Protein AF-A0A7Y1SZN0-F1 (afdb_monomer)

Secondary structure (DSSP, 8-state):
-----------------S--HHHHHHHHHHHHHTTSPPPHHHHHHHHHHHHHHTT-------TT-THHHHHHHHHHHHHHH-

Nearest PDB structures (foldseek):
  8tg7-assembly1_A  TM=2.609E-01  e=5.787E+00  Escherichia phage Lambda

Radius of gyration: 14.24 Å; Cα contacts (8 Å, |Δi|>4): 54; chains: 1; bounding box: 43×30×25 Å

Foldseek 3Di:
DDDDDDDDDPPPDFFPLADDPVLLVVCVVVLVVVVDDQDPVNQQNLQVQLCRRGVHPRDRDDPVDCPVSVVSSVSVVVNNVD

Mean predicted aligned error: 8.97 Å

pLDDT: mean 78.39, std 16.46, range [39.03, 93.06]

Sequence (82 aa):
MSAETSGILLSFSMPKGQMTDEQRQRWKPYSTLLSGNMTEKHYKLICELHADLYAHKYHEPCTCSPKRIKEWIYQINKIYVL

Solvent-accessible surface area (backbone atoms only — not comparable to full-atom values): 5224 Å² total; per-residue (Å²): 138,84,85,83,87,76,86,85,80,87,69,91,66,68,46,47,77,60,73,51,72,69,53,47,62,66,42,57,71,46,70,71,43,63,83,60,78,80,47,72,70,54,52,52,50,50,32,50,51,45,16,56,36,59,51,44,77,77,58,84,74,68,79,90,51,61,65,63,57,53,50,46,50,51,54,53,49,56,42,69,78,103

Structure (mmCIF, N/CA/C/O backbone):
data_AF-A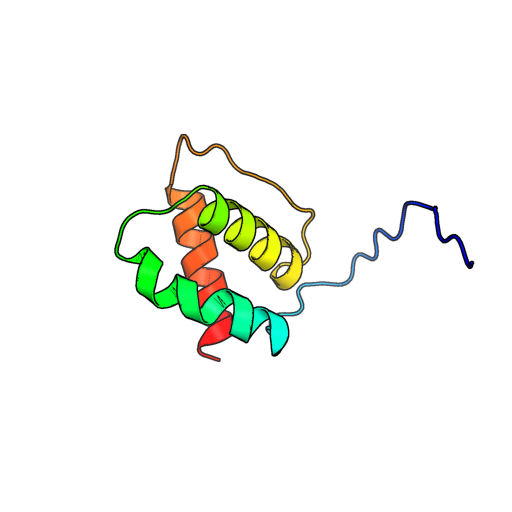0A7Y1SZN0-F1
#
_entry.id   AF-A0A7Y1SZN0-F1
#
loop_
_atom_site.group_PDB
_atom_site.id
_atom_site.type_symbol
_atom_site.label_atom_id
_atom_site.label_alt_id
_atom_site.label_comp_id
_atom_site.label_asym_id
_atom_site.label_entity_id
_ato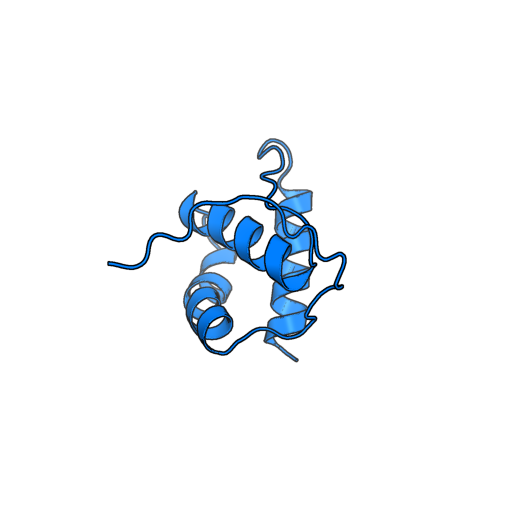m_site.label_seq_id
_atom_site.pdbx_PDB_ins_code
_atom_site.Cartn_x
_atom_site.Cartn_y
_atom_site.Cartn_z
_atom_site.occupancy
_atom_site.B_iso_or_equiv
_atom_site.auth_seq_id
_atom_site.auth_comp_id
_atom_site.auth_asym_id
_atom_site.auth_atom_id
_atom_site.pdbx_PDB_model_num
ATOM 1 N N . MET A 1 1 ? 32.665 -9.025 11.969 1.00 46.12 1 MET A N 1
ATOM 2 C CA . MET A 1 1 ? 32.380 -7.723 11.336 1.00 46.12 1 MET A CA 1
ATOM 3 C C . MET A 1 1 ? 32.525 -7.927 9.844 1.00 46.12 1 MET A C 1
ATOM 5 O O . MET A 1 1 ? 33.644 -7.907 9.355 1.00 46.12 1 MET A O 1
ATOM 9 N N . SER A 1 2 ? 31.430 -8.221 9.154 1.00 39.03 2 SER A N 1
ATOM 10 C CA . SER A 1 2 ? 31.453 -8.345 7.699 1.00 39.03 2 SER A CA 1
ATOM 11 C C . SER A 1 2 ? 30.710 -7.146 7.152 1.00 39.03 2 SER A C 1
ATOM 13 O O . SER A 1 2 ? 29.503 -7.015 7.320 1.00 39.03 2 SER A O 1
ATOM 15 N N . ALA A 1 3 ? 31.498 -6.213 6.635 1.00 46.25 3 ALA A N 1
ATOM 16 C CA . ALA A 1 3 ? 31.018 -5.099 5.856 1.00 46.25 3 ALA A CA 1
ATOM 17 C C . ALA A 1 3 ? 30.506 -5.631 4.516 1.00 46.25 3 ALA A C 1
ATOM 19 O O . ALA A 1 3 ? 31.239 -6.312 3.802 1.00 46.25 3 ALA A O 1
ATOM 20 N N . GLU A 1 4 ? 29.283 -5.268 4.160 1.00 40.12 4 GLU A N 1
ATOM 21 C CA . GLU A 1 4 ? 28.797 -5.338 2.787 1.00 40.12 4 GLU A CA 1
ATOM 22 C C . GLU A 1 4 ? 28.288 -3.953 2.389 1.00 40.12 4 GLU A C 1
ATOM 24 O O . GLU A 1 4 ? 27.109 -3.623 2.434 1.00 40.12 4 GLU A O 1
ATOM 29 N N . THR A 1 5 ? 29.244 -3.096 2.032 1.00 55.12 5 THR A N 1
ATOM 30 C CA . THR A 1 5 ? 28.985 -1.893 1.245 1.00 55.12 5 THR A CA 1
ATOM 31 C C . THR A 1 5 ? 29.225 -2.259 -0.210 1.00 55.12 5 THR A C 1
ATOM 33 O O . THR A 1 5 ? 30.376 -2.474 -0.580 1.00 55.12 5 THR A O 1
ATOM 36 N N . SER A 1 6 ? 28.185 -2.305 -1.044 1.00 42.59 6 SER A N 1
ATOM 37 C CA . SER A 1 6 ? 28.277 -1.994 -2.481 1.00 42.59 6 SER A CA 1
ATOM 38 C C . SER A 1 6 ? 26.890 -1.946 -3.108 1.00 42.59 6 SER A C 1
ATOM 40 O O . SER A 1 6 ? 26.129 -2.908 -3.068 1.00 42.59 6 SER A O 1
ATOM 42 N N . GLY A 1 7 ? 26.564 -0.788 -3.679 1.00 52.22 7 GLY A N 1
ATOM 43 C CA . GLY A 1 7 ? 25.372 -0.601 -4.488 1.00 52.22 7 GLY A CA 1
ATOM 44 C C . GLY A 1 7 ? 25.391 -1.433 -5.773 1.00 52.22 7 GLY A C 1
ATOM 45 O O . GLY A 1 7 ? 26.441 -1.836 -6.262 1.00 52.22 7 GLY A O 1
ATOM 46 N N . ILE A 1 8 ? 24.186 -1.563 -6.333 1.00 51.94 8 ILE A N 1
ATOM 47 C CA . ILE A 1 8 ? 23.820 -2.161 -7.627 1.00 51.94 8 ILE A CA 1
ATOM 48 C C . ILE A 1 8 ? 23.635 -3.681 -7.589 1.00 51.94 8 ILE A C 1
ATOM 50 O O . ILE A 1 8 ? 24.491 -4.459 -7.983 1.00 51.94 8 ILE A O 1
ATOM 54 N N . LEU A 1 9 ? 22.398 -4.068 -7.283 1.00 41.28 9 LEU A N 1
ATOM 55 C CA . LEU A 1 9 ? 21.702 -5.128 -8.007 1.00 41.28 9 LEU A CA 1
ATOM 56 C C . LEU A 1 9 ? 20.340 -4.569 -8.434 1.00 41.28 9 LEU A C 1
ATOM 58 O O . LEU A 1 9 ? 19.328 -4.721 -7.756 1.00 41.28 9 LEU A O 1
ATOM 62 N N . LEU A 1 10 ? 20.323 -3.865 -9.572 1.00 46.50 10 LEU A N 1
ATOM 63 C CA . LEU A 1 10 ? 19.104 -3.706 -10.368 1.00 46.50 10 LEU A CA 1
ATOM 64 C C . LEU A 1 10 ? 18.800 -5.054 -11.023 1.00 46.50 10 LEU A C 1
ATOM 66 O O . LEU A 1 10 ? 18.990 -5.248 -12.220 1.00 46.50 10 LEU A O 1
ATOM 70 N N . SER A 1 11 ? 18.355 -6.001 -10.209 1.00 42.16 11 SER A N 1
ATOM 71 C CA . SER A 1 11 ? 17.718 -7.213 -10.690 1.00 42.16 11 SER A CA 1
ATOM 72 C C . SER A 1 11 ? 16.324 -6.807 -11.156 1.00 42.16 11 SER A C 1
ATOM 74 O O . SER A 1 11 ? 15.440 -6.563 -10.337 1.00 42.16 11 SER A O 1
ATOM 76 N N . PHE A 1 12 ? 16.135 -6.683 -12.470 1.00 51.16 12 PHE A N 1
ATOM 77 C CA . PHE A 1 12 ? 14.821 -6.618 -13.114 1.00 51.16 12 PHE A CA 1
ATOM 78 C C . PHE A 1 12 ? 14.075 -7.952 -12.912 1.00 51.16 12 PHE A C 1
ATOM 80 O O . PHE A 1 12 ? 13.853 -8.712 -13.848 1.00 51.16 12 PHE A O 1
ATOM 87 N N . SER A 1 13 ? 13.691 -8.242 -11.671 1.00 48.41 13 SER A N 1
ATOM 88 C CA . SER A 1 13 ? 12.868 -9.386 -11.292 1.00 48.41 13 SER A CA 1
ATOM 89 C C . SER A 1 13 ? 11.597 -8.850 -10.651 1.00 48.41 13 SER A C 1
ATOM 91 O O . SER A 1 13 ? 11.540 -8.648 -9.445 1.00 48.41 13 SER A O 1
ATOM 93 N N . MET A 1 14 ? 10.663 -8.533 -11.551 1.00 56.97 14 MET A N 1
ATOM 94 C CA . MET A 1 14 ? 9.194 -8.561 -11.493 1.00 56.97 14 MET A CA 1
ATOM 95 C C . MET A 1 14 ? 8.478 -8.652 -10.127 1.00 56.97 14 MET A C 1
ATOM 97 O O . MET A 1 14 ? 8.930 -9.340 -9.216 1.00 56.97 14 MET A O 1
ATOM 101 N N . PRO A 1 15 ? 7.286 -8.028 -10.019 1.00 54.34 15 PRO A N 1
ATOM 102 C CA . PRO A 1 15 ? 6.545 -7.875 -8.771 1.00 54.34 15 PRO A CA 1
ATOM 103 C C . PRO A 1 15 ? 6.294 -9.209 -8.083 1.00 54.34 15 PRO A C 1
ATOM 105 O O . PRO A 1 15 ? 5.638 -10.096 -8.638 1.00 54.34 15 PRO A O 1
ATOM 108 N N . LYS A 1 16 ? 6.772 -9.336 -6.841 1.00 62.34 16 LYS A N 1
ATOM 109 C CA . LYS A 1 16 ? 6.282 -10.356 -5.921 1.00 62.34 16 LYS A CA 1
ATOM 110 C C . LYS A 1 16 ? 4.852 -9.955 -5.593 1.00 62.34 16 LYS A C 1
ATOM 112 O O . LYS A 1 16 ? 4.605 -9.315 -4.581 1.00 62.34 16 LYS A O 1
ATOM 117 N N . GLY A 1 17 ? 3.901 -10.316 -6.456 1.00 71.69 17 GLY A N 1
ATOM 118 C CA . GLY A 1 17 ? 2.461 -10.099 -6.264 1.00 71.69 17 GLY A CA 1
ATOM 119 C C . GLY A 1 17 ? 1.883 -10.847 -5.054 1.00 71.69 17 GLY A C 1
ATOM 120 O O . GLY A 1 17 ? 0.700 -11.163 -5.030 1.00 71.69 17 GLY A O 1
ATOM 121 N N . GLN A 1 18 ? 2.728 -11.170 -4.077 1.00 79.75 18 GLN A N 1
ATOM 122 C CA . GLN A 1 18 ? 2.446 -11.807 -2.815 1.00 79.75 18 GLN A CA 1
ATOM 123 C C . GLN A 1 18 ? 3.148 -11.022 -1.713 1.00 79.75 18 GLN A C 1
ATOM 125 O O . GLN A 1 18 ? 4.344 -10.749 -1.782 1.00 79.75 18 GLN A O 1
ATOM 130 N N . MET A 1 19 ? 2.391 -10.720 -0.668 1.00 86.00 19 MET A N 1
ATOM 131 C CA . MET A 1 19 ? 2.893 -10.046 0.520 1.00 86.00 19 MET A CA 1
ATOM 132 C C . MET A 1 19 ? 3.495 -11.066 1.495 1.00 86.00 19 MET A C 1
ATOM 134 O O . MET A 1 19 ? 2.879 -12.108 1.763 1.00 86.00 19 MET A O 1
ATOM 138 N N . THR A 1 20 ? 4.678 -10.783 2.048 1.00 89.62 20 THR A N 1
ATOM 139 C CA . THR A 1 20 ? 5.276 -11.617 3.106 1.00 89.62 20 THR A CA 1
ATOM 140 C C . THR A 1 20 ? 4.477 -11.508 4.408 1.00 89.62 20 THR A C 1
ATOM 142 O O . THR A 1 20 ? 3.682 -10.581 4.584 1.00 89.62 20 THR A O 1
ATOM 145 N N . ASP A 1 21 ? 4.668 -12.445 5.342 1.00 88.75 21 ASP A N 1
ATOM 146 C CA . ASP A 1 21 ? 4.000 -12.376 6.651 1.00 88.75 21 ASP A CA 1
ATOM 147 C C . ASP A 1 21 ? 4.376 -11.090 7.408 1.00 88.75 21 ASP A C 1
ATOM 149 O O . ASP A 1 21 ? 3.505 -10.373 7.896 1.00 88.75 21 ASP A O 1
ATOM 153 N N . GLU A 1 22 ? 5.654 -10.708 7.380 1.00 88.69 22 GLU A N 1
ATOM 154 C CA . GLU A 1 22 ? 6.145 -9.462 7.978 1.00 88.69 22 GLU A CA 1
ATOM 155 C C . GLU A 1 22 ? 5.461 -8.226 7.376 1.00 88.69 22 GLU A C 1
ATOM 157 O O . GLU A 1 22 ? 5.033 -7.320 8.094 1.00 88.69 22 GLU A O 1
ATOM 162 N N . GLN A 1 23 ? 5.297 -8.189 6.051 1.00 90.56 23 GLN A N 1
ATOM 163 C CA . GLN A 1 23 ? 4.590 -7.103 5.373 1.00 90.56 23 GLN A CA 1
ATOM 164 C C . GLN A 1 23 ? 3.099 -7.086 5.732 1.00 90.56 23 GLN A C 1
ATOM 166 O O . GLN A 1 23 ? 2.547 -6.011 5.964 1.00 90.56 23 GLN A O 1
ATOM 171 N N . ARG A 1 24 ? 2.445 -8.253 5.850 1.00 89.44 24 ARG A N 1
ATOM 172 C CA . ARG A 1 24 ? 1.055 -8.371 6.338 1.00 89.44 24 ARG A CA 1
ATOM 173 C C . ARG A 1 24 ? 0.909 -7.836 7.751 1.00 89.44 24 ARG A C 1
ATOM 175 O O . ARG A 1 24 ? -0.023 -7.075 8.005 1.00 89.44 24 ARG A O 1
ATOM 182 N N . GLN A 1 25 ? 1.826 -8.183 8.649 1.00 90.94 25 GLN A N 1
ATOM 183 C CA . GLN A 1 25 ? 1.830 -7.677 10.019 1.00 90.94 25 GLN A CA 1
ATOM 184 C C . GLN A 1 25 ? 2.032 -6.160 10.059 1.00 90.94 25 GLN A C 1
ATOM 186 O O . GLN A 1 25 ? 1.334 -5.474 10.806 1.00 90.94 25 GLN A O 1
ATOM 191 N N . ARG A 1 26 ? 2.919 -5.625 9.208 1.00 90.19 26 ARG A N 1
ATOM 192 C CA . ARG A 1 26 ? 3.113 -4.178 9.053 1.00 90.19 26 ARG A CA 1
ATOM 193 C C . ARG A 1 26 ? 1.881 -3.488 8.473 1.00 90.19 26 ARG A C 1
ATOM 195 O O . ARG A 1 26 ? 1.573 -2.397 8.924 1.00 90.19 26 ARG A O 1
ATOM 202 N N . TRP A 1 27 ? 1.174 -4.088 7.513 1.00 90.88 27 TRP A N 1
ATOM 203 C CA . TRP A 1 27 ? 0.018 -3.482 6.835 1.00 90.88 27 TRP A CA 1
ATOM 204 C C . TRP A 1 27 ? -1.278 -3.518 7.655 1.00 90.88 27 TRP A C 1
ATOM 206 O O . TRP A 1 27 ? -2.040 -2.550 7.655 1.00 90.88 27 TRP A O 1
ATOM 216 N N . LYS A 1 28 ? -1.509 -4.605 8.398 1.00 88.25 28 LYS A N 1
ATOM 217 C CA . LYS A 1 28 ? -2.712 -4.854 9.209 1.00 88.25 28 LYS A CA 1
ATOM 218 C C . LYS A 1 28 ? -3.164 -3.682 10.101 1.00 88.25 28 LYS A C 1
ATOM 220 O O . LYS A 1 28 ? -4.358 -3.391 10.103 1.00 88.25 28 LYS A O 1
ATOM 225 N N . PRO A 1 29 ? -2.293 -2.987 10.862 1.00 85.12 29 PRO A N 1
AT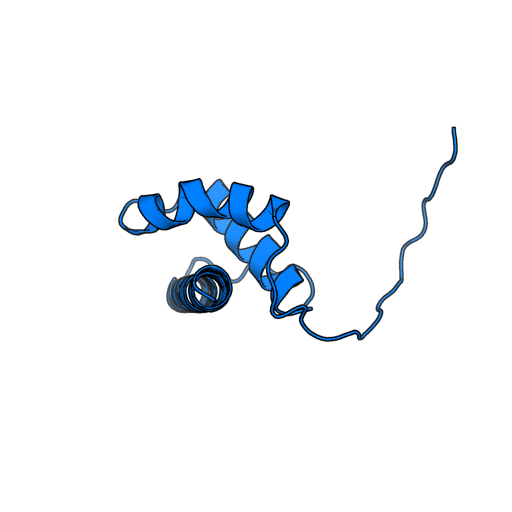OM 226 C CA . PRO A 1 29 ? -2.736 -1.846 11.666 1.00 85.12 29 PRO A CA 1
ATOM 227 C C . PRO A 1 29 ? -3.202 -0.657 10.812 1.00 85.12 29 PRO A C 1
ATOM 229 O O . PRO A 1 29 ? -4.046 0.117 11.258 1.00 85.12 29 PRO A O 1
ATOM 232 N N . TYR A 1 30 ? -2.694 -0.505 9.587 1.00 80.94 30 TYR A N 1
ATOM 233 C CA . TYR A 1 30 ? -2.989 0.647 8.734 1.00 80.94 30 TYR A CA 1
ATOM 234 C C . TYR A 1 30 ? -4.224 0.456 7.859 1.00 80.94 30 TYR A C 1
ATOM 236 O O . TYR A 1 30 ? -4.915 1.440 7.600 1.00 80.94 30 TYR A O 1
ATOM 244 N N . SER A 1 31 ? -4.567 -0.776 7.465 1.00 73.81 31 SER A N 1
ATOM 245 C CA . SER A 1 31 ? -5.762 -1.038 6.646 1.00 73.81 31 SER A CA 1
ATOM 246 C C . SER A 1 31 ? -7.046 -0.498 7.291 1.00 73.81 31 SER A C 1
ATOM 248 O O . SER A 1 31 ? -7.911 0.030 6.599 1.00 73.81 31 SER A O 1
ATOM 250 N N . THR A 1 32 ? -7.141 -0.556 8.622 1.00 71.75 32 THR A N 1
ATOM 251 C CA . THR A 1 32 ? -8.281 -0.029 9.391 1.00 71.75 32 THR A CA 1
ATOM 252 C C . THR A 1 32 ? -8.197 1.490 9.600 1.00 71.75 32 THR A C 1
ATOM 254 O O . THR A 1 32 ? -9.219 2.174 9.604 1.00 71.75 32 THR A O 1
ATOM 257 N N . LEU A 1 33 ? -6.985 2.042 9.736 1.00 66.62 33 LEU A N 1
ATOM 258 C CA . LEU A 1 33 ? -6.748 3.470 10.002 1.00 66.62 33 LEU A CA 1
ATOM 259 C C . LEU A 1 33 ? -6.891 4.361 8.760 1.00 66.62 33 LEU A C 1
ATOM 261 O O . LEU A 1 33 ? -7.144 5.558 8.894 1.00 66.62 33 LEU A O 1
ATOM 265 N N . LEU A 1 34 ? -6.754 3.804 7.554 1.00 66.62 34 LEU A N 1
ATOM 266 C CA . LEU A 1 34 ? -6.820 4.561 6.297 1.00 66.62 34 LEU A CA 1
ATOM 267 C C . LEU A 1 34 ? -8.214 5.115 5.958 1.00 66.62 34 LEU A C 1
ATOM 269 O O . LEU A 1 34 ? -8.312 5.978 5.091 1.00 66.62 34 LEU A O 1
ATOM 273 N N . SER A 1 35 ? -9.273 4.696 6.663 1.00 64.50 35 SER A N 1
ATOM 274 C CA . SER A 1 35 ? -10.575 5.389 6.605 1.00 64.50 35 SER A CA 1
ATOM 275 C C . SER A 1 35 ? -10.568 6.751 7.321 1.00 64.50 35 SER A C 1
ATOM 277 O O . SER A 1 35 ? -11.509 7.525 7.165 1.00 64.50 35 SER A O 1
ATOM 279 N N . GLY A 1 36 ? -9.528 7.049 8.108 1.00 72.25 36 GLY A N 1
ATOM 280 C CA . GLY A 1 36 ? -9.355 8.303 8.842 1.00 72.25 36 GLY A CA 1
ATOM 281 C C . GLY A 1 36 ? -8.256 9.203 8.265 1.00 72.25 36 GLY A C 1
ATOM 282 O O . GLY A 1 36 ? -8.165 9.422 7.059 1.00 72.25 36 GLY A O 1
ATOM 283 N N . ASN A 1 37 ? -7.413 9.752 9.147 1.00 77.12 37 ASN A N 1
ATOM 284 C CA . ASN A 1 37 ? -6.313 10.647 8.776 1.00 77.12 37 ASN A CA 1
ATOM 285 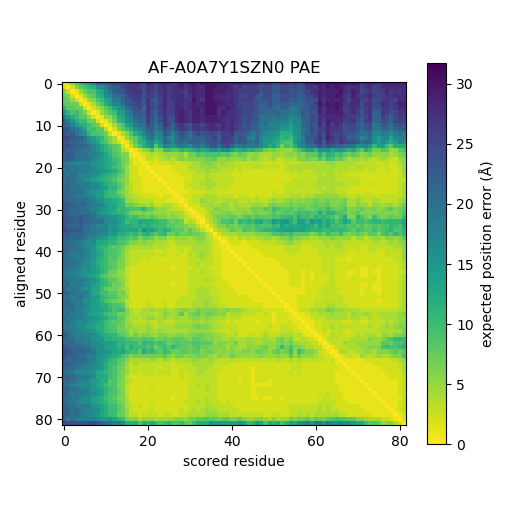C C . ASN A 1 37 ? -5.036 9.869 8.417 1.00 77.12 37 ASN A C 1
ATOM 287 O O . ASN A 1 37 ? -4.495 9.106 9.221 1.00 77.12 37 ASN A O 1
ATOM 291 N N . MET A 1 38 ? -4.519 10.103 7.210 1.00 82.25 38 MET A N 1
ATOM 292 C CA . MET A 1 38 ? -3.249 9.540 6.756 1.00 82.25 38 MET A CA 1
ATOM 293 C C . MET A 1 38 ? -2.078 10.334 7.347 1.00 82.25 38 MET A C 1
ATOM 295 O O . MET A 1 38 ? -1.927 11.520 7.068 1.00 82.25 38 MET A O 1
ATOM 299 N N . THR A 1 39 ? -1.242 9.678 8.154 1.00 87.69 39 THR A N 1
ATOM 300 C CA . THR A 1 39 ? -0.014 10.282 8.692 1.00 87.69 39 THR A CA 1
ATOM 301 C C . THR A 1 39 ? 1.159 10.088 7.729 1.00 87.69 39 THR A C 1
ATOM 303 O O . THR A 1 39 ? 1.122 9.217 6.858 1.00 87.69 39 THR A O 1
ATOM 306 N N . GLU A 1 40 ? 2.245 10.845 7.913 1.00 88.62 40 GLU A N 1
ATOM 307 C CA . GLU A 1 40 ? 3.479 10.677 7.126 1.00 88.62 40 GLU A CA 1
ATOM 308 C C . GLU A 1 40 ? 4.028 9.241 7.204 1.00 88.62 40 GLU A C 1
ATOM 310 O O . GLU A 1 40 ? 4.483 8.686 6.206 1.00 88.62 40 GLU A O 1
ATOM 315 N N . LYS A 1 41 ? 3.924 8.594 8.373 1.00 89.06 41 LYS A N 1
ATOM 316 C CA . LYS A 1 41 ? 4.351 7.198 8.549 1.00 89.06 41 LYS A CA 1
ATOM 317 C C . LYS A 1 41 ? 3.530 6.238 7.688 1.00 89.06 41 LYS A C 1
ATOM 319 O O . LYS A 1 41 ? 4.091 5.311 7.114 1.00 89.06 41 LYS A O 1
ATOM 324 N N . HIS A 1 42 ? 2.219 6.474 7.576 1.00 88.06 42 HIS A N 1
ATOM 325 C CA . HIS A 1 42 ? 1.342 5.669 6.715 1.00 88.06 42 HIS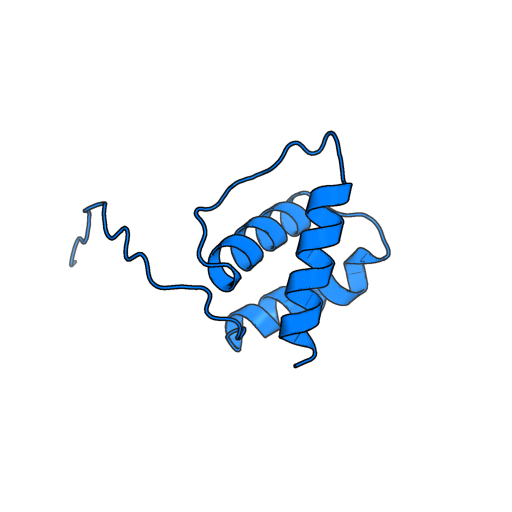 A CA 1
ATOM 326 C C . HIS A 1 42 ? 1.753 5.843 5.256 1.00 88.06 42 HIS A C 1
ATOM 328 O O . HIS A 1 42 ? 1.895 4.869 4.526 1.00 88.06 42 HIS A O 1
ATOM 334 N N . TYR A 1 43 ? 1.983 7.093 4.855 1.00 90.75 43 TYR A N 1
ATOM 335 C CA . TYR A 1 43 ? 2.387 7.444 3.504 1.00 90.75 43 TYR A CA 1
ATOM 336 C C . TYR A 1 43 ? 3.698 6.758 3.090 1.00 90.75 43 TYR A C 1
ATOM 338 O O . TYR A 1 43 ? 3.736 6.102 2.049 1.00 90.75 43 TYR A O 1
ATOM 346 N N . LYS A 1 44 ? 4.740 6.837 3.927 1.00 92.50 44 LYS A N 1
ATOM 347 C CA . LYS A 1 44 ? 6.031 6.182 3.662 1.00 92.50 44 LYS A CA 1
ATOM 348 C C . LYS A 1 44 ? 5.879 4.668 3.546 1.00 92.50 44 LYS A C 1
ATOM 350 O O . LYS A 1 44 ? 6.344 4.096 2.567 1.00 92.50 44 LYS A O 1
ATOM 355 N N . LEU A 1 45 ? 5.125 4.044 4.455 1.00 92.50 45 LEU A N 1
ATOM 356 C CA . LEU A 1 45 ? 4.866 2.605 4.391 1.00 92.50 45 LEU A CA 1
ATOM 357 C C . LEU A 1 45 ? 4.164 2.195 3.090 1.00 92.50 45 LEU A C 1
ATOM 359 O O . LEU A 1 45 ? 4.531 1.182 2.504 1.00 92.50 45 LEU A O 1
ATOM 363 N N . ILE A 1 46 ? 3.167 2.960 2.629 1.00 92.19 46 ILE A N 1
ATOM 364 C CA . ILE A 1 46 ? 2.482 2.684 1.356 1.00 92.19 46 ILE A CA 1
ATOM 365 C C . ILE A 1 46 ? 3.488 2.729 0.204 1.00 92.19 46 ILE A C 1
ATOM 367 O O . ILE A 1 46 ? 3.483 1.836 -0.636 1.00 92.19 46 ILE A O 1
ATOM 371 N N . CYS A 1 47 ? 4.364 3.737 0.175 1.00 93.06 47 CYS A N 1
ATOM 372 C CA . CYS A 1 47 ? 5.384 3.869 -0.864 1.00 93.06 47 CYS A CA 1
ATOM 373 C C . CYS A 1 47 ? 6.397 2.712 -0.823 1.00 93.06 47 CYS A C 1
ATOM 375 O O . CYS A 1 47 ? 6.745 2.178 -1.871 1.00 93.06 47 CYS A O 1
ATOM 377 N N . GLU A 1 48 ? 6.837 2.296 0.369 1.00 92.31 48 GLU A N 1
ATOM 378 C CA . GLU A 1 48 ? 7.749 1.160 0.563 1.00 92.31 48 GLU A CA 1
ATOM 379 C C . GLU A 1 48 ? 7.119 -0.167 0.128 1.00 92.31 48 GLU A C 1
ATOM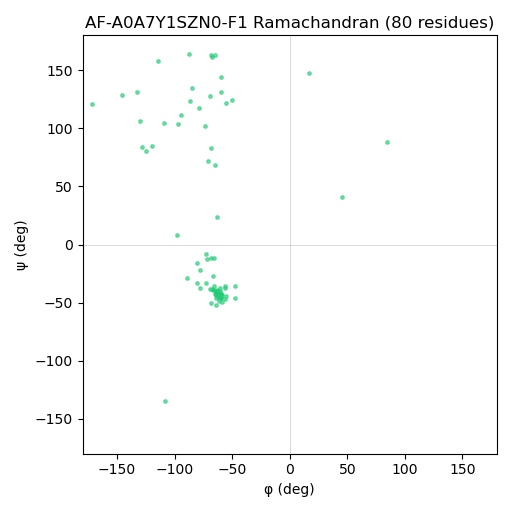 381 O O . GLU A 1 48 ? 7.702 -0.897 -0.670 1.00 92.31 48 GLU A O 1
ATOM 386 N N . LEU A 1 49 ? 5.917 -0.472 0.628 1.00 91.50 49 LEU A N 1
ATOM 387 C CA . LEU A 1 49 ? 5.212 -1.712 0.304 1.00 91.50 49 LEU A CA 1
ATOM 388 C C . LEU A 1 49 ? 4.855 -1.772 -1.174 1.00 91.50 49 LEU A C 1
ATOM 390 O O . LEU A 1 49 ? 5.037 -2.808 -1.799 1.00 91.50 49 LEU A O 1
ATOM 394 N N . HIS A 1 50 ? 4.369 -0.672 -1.748 1.00 91.69 50 HIS A N 1
ATOM 395 C CA . HIS A 1 50 ? 4.041 -0.637 -3.165 1.00 91.69 50 HIS A CA 1
ATOM 396 C C . HIS A 1 50 ? 5.299 -0.824 -4.022 1.00 91.69 50 HIS A C 1
ATOM 398 O O . HIS A 1 50 ? 5.269 -1.614 -4.957 1.00 91.69 50 HIS A O 1
ATOM 404 N N . ALA A 1 51 ? 6.418 -0.181 -3.675 1.00 91.31 51 ALA A N 1
ATOM 405 C CA . ALA A 1 51 ? 7.698 -0.375 -4.358 1.00 91.31 51 ALA A CA 1
ATOM 406 C C . ALA A 1 51 ? 8.145 -1.845 -4.361 1.00 91.31 51 ALA A C 1
ATOM 408 O O . ALA A 1 51 ? 8.489 -2.377 -5.417 1.00 91.31 51 ALA A O 1
ATOM 409 N N . ASP A 1 52 ? 8.075 -2.510 -3.206 1.00 88.69 52 ASP A N 1
ATOM 410 C CA . ASP A 1 52 ? 8.471 -3.913 -3.059 1.00 88.69 52 ASP A CA 1
ATOM 411 C C . ASP A 1 52 ? 7.515 -4.872 -3.793 1.00 88.69 52 ASP A C 1
ATOM 413 O O . ASP A 1 52 ? 7.940 -5.665 -4.636 1.00 88.69 52 ASP A O 1
ATOM 417 N N . LEU A 1 53 ? 6.206 -4.732 -3.559 1.00 88.25 53 LEU A N 1
ATOM 418 C CA . LEU A 1 53 ? 5.167 -5.575 -4.161 1.00 88.25 53 LEU A CA 1
ATOM 419 C C . LEU A 1 53 ? 5.076 -5.399 -5.677 1.00 88.25 53 LEU A C 1
ATOM 421 O O . LEU A 1 53 ? 4.828 -6.371 -6.386 1.00 88.25 53 LEU A O 1
ATOM 425 N N . TYR A 1 54 ? 5.286 -4.177 -6.178 1.00 87.06 54 TYR A N 1
ATOM 426 C CA . TYR A 1 54 ? 5.221 -3.841 -7.603 1.00 87.06 54 TYR A CA 1
ATOM 427 C C . TYR A 1 54 ? 6.602 -3.801 -8.285 1.00 87.06 54 TYR A C 1
ATOM 429 O O . TYR A 1 54 ? 6.697 -3.403 -9.446 1.00 87.06 54 TYR A O 1
ATOM 437 N N . ALA A 1 55 ? 7.659 -4.235 -7.585 1.00 84.25 55 ALA A N 1
ATOM 438 C CA . ALA A 1 55 ? 9.049 -4.291 -8.048 1.00 84.25 55 ALA A CA 1
ATOM 439 C C . ALA A 1 55 ? 9.533 -3.020 -8.771 1.00 84.25 55 ALA A C 1
ATOM 441 O O . ALA A 1 55 ? 10.243 -3.084 -9.778 1.00 84.25 55 ALA A O 1
ATOM 442 N N . HIS A 1 56 ? 9.163 -1.848 -8.258 1.00 83.56 56 HIS A N 1
ATOM 443 C CA . HIS A 1 56 ? 9.721 -0.582 -8.721 1.00 83.56 56 HIS A CA 1
ATOM 444 C C . HIS A 1 56 ? 10.539 0.072 -7.614 1.00 83.56 56 HIS A C 1
ATOM 446 O O . HIS A 1 56 ? 10.371 -0.208 -6.433 1.00 83.56 56 HIS A O 1
ATOM 452 N N . LYS A 1 57 ? 11.455 0.967 -7.993 1.00 85.94 57 LYS A N 1
ATOM 453 C CA . LYS A 1 57 ? 12.240 1.718 -7.009 1.00 85.94 57 LYS A CA 1
ATOM 454 C C . LYS A 1 57 ? 11.314 2.535 -6.113 1.00 85.94 57 LYS A C 1
ATOM 456 O O . LYS A 1 57 ? 10.325 3.095 -6.599 1.00 85.94 57 LYS A O 1
ATOM 461 N N . TYR A 1 58 ? 11.698 2.648 -4.843 1.00 89.44 58 T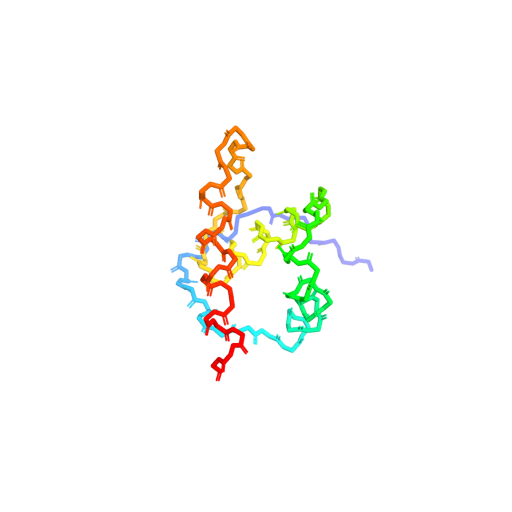YR A N 1
ATOM 462 C CA . TYR A 1 58 ? 11.042 3.539 -3.897 1.00 89.44 58 TYR A CA 1
ATOM 463 C C . TYR A 1 58 ? 10.909 4.939 -4.499 1.00 89.44 58 TYR A C 1
ATOM 465 O O . TYR A 1 58 ? 11.888 5.537 -4.954 1.00 89.44 58 TYR A O 1
ATOM 473 N N . HIS A 1 59 ? 9.676 5.428 -4.540 1.00 88.81 59 HIS A N 1
ATOM 474 C CA . HIS A 1 59 ? 9.345 6.737 -5.070 1.00 88.81 59 HIS A CA 1
ATOM 475 C C . HIS A 1 59 ? 8.196 7.327 -4.267 1.00 88.81 59 HIS A C 1
ATOM 477 O O . HIS A 1 59 ? 7.144 6.706 -4.127 1.00 88.81 59 HIS A O 1
ATOM 483 N N . GLU A 1 60 ? 8.397 8.552 -3.798 1.00 91.69 60 GLU A N 1
ATOM 484 C CA . GLU A 1 60 ? 7.394 9.336 -3.090 1.00 91.69 60 GLU A CA 1
ATOM 485 C C . GLU A 1 60 ? 6.727 10.294 -4.085 1.00 91.69 60 GLU A C 1
ATOM 487 O O . GLU A 1 60 ? 7.340 11.287 -4.488 1.00 91.69 60 GLU A O 1
ATOM 492 N N . PRO A 1 61 ? 5.494 10.015 -4.539 1.00 88.19 61 PRO A N 1
ATOM 493 C CA . PRO A 1 61 ? 4.791 10.927 -5.432 1.00 88.19 61 PRO A CA 1
ATOM 494 C C . PRO A 1 61 ? 4.426 12.245 -4.735 1.00 88.19 61 PRO A C 1
ATOM 496 O O . PRO A 1 61 ? 4.344 12.309 -3.515 1.00 88.19 61 PRO A O 1
ATOM 499 N N . CYS A 1 62 ? 4.129 13.316 -5.486 1.00 84.25 62 CYS A N 1
ATOM 500 C CA . CYS A 1 62 ? 3.676 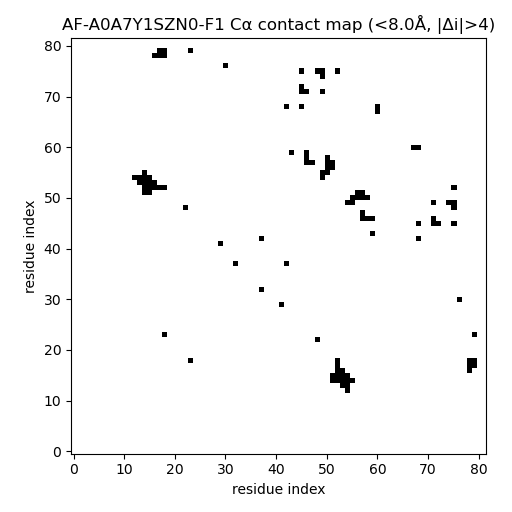14.536 -4.810 1.00 84.25 62 CYS A CA 1
ATOM 501 C C . CYS A 1 62 ? 2.387 14.271 -4.013 1.00 84.25 62 CYS A C 1
ATOM 503 O O . CYS A 1 62 ? 1.389 13.793 -4.559 1.00 84.25 62 CYS A O 1
ATOM 505 N N . THR A 1 63 ? 2.377 14.699 -2.751 1.00 79.69 63 THR A N 1
ATOM 506 C CA . THR A 1 63 ? 1.193 14.729 -1.880 1.00 79.69 63 THR A CA 1
ATOM 507 C C . THR A 1 63 ? 0.117 15.708 -2.367 1.00 79.69 63 THR A C 1
ATOM 509 O O . THR A 1 63 ? -1.028 15.626 -1.931 1.00 79.69 63 THR A O 1
ATOM 512 N N . CYS A 1 64 ? 0.455 16.564 -3.341 1.00 82.62 64 CYS A N 1
ATOM 513 C CA . CYS A 1 64 ? -0.437 17.456 -4.079 1.00 82.62 64 CYS A CA 1
ATOM 514 C C . CYS A 1 64 ? -1.711 16.752 -4.585 1.00 82.62 64 CYS A C 1
ATOM 516 O O . CYS A 1 64 ? -2.775 17.363 -4.665 1.00 82.62 64 CYS A O 1
ATOM 518 N N . SER A 1 65 ? -1.597 15.477 -4.988 1.00 79.69 65 SER A N 1
ATOM 519 C CA . SER A 1 65 ? -2.714 14.695 -5.519 1.00 79.69 65 SER A CA 1
ATOM 520 C C . SER A 1 65 ? -2.820 13.341 -4.816 1.00 79.69 65 SER A C 1
ATOM 522 O O . SER A 1 65 ? -2.054 12.421 -5.115 1.00 79.69 65 SER A O 1
ATOM 524 N N . PRO A 1 66 ? -3.815 13.148 -3.931 1.00 82.88 66 PRO A N 1
ATOM 525 C CA . PRO A 1 66 ? -3.951 11.907 -3.173 1.00 82.88 66 PRO A CA 1
ATOM 526 C C . PRO A 1 66 ? -4.432 10.728 -4.029 1.00 82.88 66 PRO A C 1
ATOM 528 O O . PRO A 1 66 ? -4.451 9.599 -3.545 1.00 82.88 66 PRO A O 1
ATOM 531 N N . LYS A 1 67 ? -4.832 10.955 -5.292 1.00 88.38 67 LYS A N 1
ATOM 532 C CA . LYS A 1 67 ? -5.350 9.905 -6.186 1.00 88.38 67 LYS A CA 1
ATOM 533 C C . LYS A 1 67 ? -4.366 8.745 -6.332 1.00 88.38 67 LYS A C 1
ATOM 535 O O . LYS A 1 67 ? -4.769 7.596 -6.209 1.00 88.38 67 LYS A O 1
ATOM 540 N N . ARG A 1 68 ? -3.078 9.049 -6.525 1.00 90.19 68 ARG A N 1
ATOM 541 C CA . ARG A 1 68 ? -2.040 8.027 -6.708 1.00 90.19 68 ARG A CA 1
ATOM 542 C C . ARG A 1 68 ? -1.851 7.168 -5.457 1.00 90.19 68 ARG A C 1
ATOM 544 O O . ARG A 1 68 ? -1.781 5.955 -5.563 1.00 90.19 68 ARG A O 1
ATOM 551 N N . ILE A 1 69 ? -1.837 7.784 -4.277 1.00 90.38 69 ILE A N 1
ATOM 552 C CA . ILE A 1 69 ? -1.705 7.045 -3.015 1.00 90.38 69 ILE A CA 1
ATOM 553 C C . ILE A 1 69 ? -2.940 6.188 -2.735 1.00 90.38 69 ILE A C 1
ATOM 555 O O . ILE A 1 69 ? -2.801 5.048 -2.304 1.00 90.38 69 ILE A O 1
ATOM 559 N N . LYS A 1 70 ? -4.144 6.68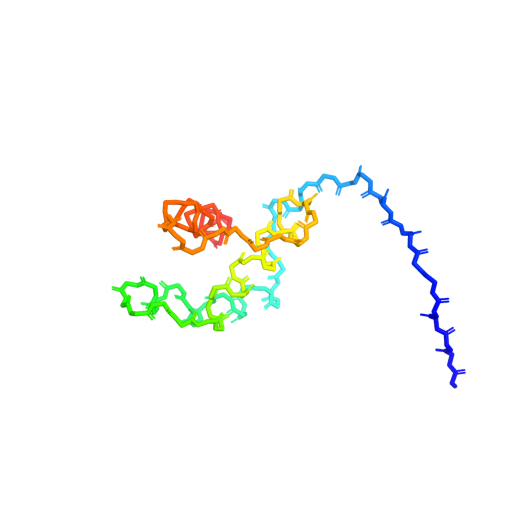2 -3.046 1.00 89.31 70 LYS A N 1
ATOM 560 C CA . LYS A 1 70 ? -5.379 5.885 -2.956 1.00 89.31 70 LYS A CA 1
ATOM 561 C C . LYS A 1 70 ? -5.343 4.654 -3.868 1.00 89.31 70 LYS A C 1
ATOM 563 O O . LYS A 1 70 ? -5.737 3.577 -3.434 1.00 89.31 70 LYS A O 1
ATOM 568 N N . GLU A 1 71 ? -4.836 4.803 -5.091 1.00 90.94 71 GLU A N 1
ATOM 569 C CA . GLU A 1 71 ? -4.625 3.687 -6.023 1.00 90.94 71 GLU A CA 1
ATOM 570 C C . GLU A 1 71 ? -3.650 2.650 -5.441 1.00 90.94 71 GLU A C 1
ATOM 572 O O . GLU A 1 71 ? -3.939 1.456 -5.437 1.00 90.94 71 GLU A O 1
ATOM 577 N N . TRP A 1 72 ? -2.521 3.097 -4.882 1.00 91.69 72 TRP A N 1
ATOM 578 C CA . TRP A 1 72 ? -1.527 2.210 -4.267 1.00 91.69 72 TRP A CA 1
ATOM 579 C C . TRP A 1 72 ? -2.090 1.454 -3.065 1.00 91.69 72 TRP A C 1
ATOM 581 O O . TRP A 1 72 ? -1.865 0.256 -2.932 1.00 91.69 72 TRP A O 1
ATOM 591 N N . ILE A 1 73 ? -2.890 2.116 -2.227 1.00 90.44 73 ILE A N 1
ATOM 592 C CA . ILE A 1 73 ? -3.607 1.468 -1.121 1.00 90.44 73 ILE A CA 1
ATOM 593 C C . ILE A 1 73 ? -4.541 0.373 -1.648 1.00 90.44 73 ILE A C 1
ATOM 595 O O . ILE A 1 73 ? -4.560 -0.727 -1.101 1.00 90.44 73 ILE A O 1
ATOM 599 N N . TYR A 1 74 ? -5.314 0.655 -2.701 1.00 90.12 74 TYR A N 1
ATOM 600 C CA . TYR A 1 74 ? -6.217 -0.327 -3.306 1.00 90.12 74 TYR A CA 1
ATOM 601 C C . TYR A 1 74 ? -5.452 -1.543 -3.845 1.00 90.12 74 TYR A C 1
ATOM 603 O O . TYR A 1 74 ? -5.838 -2.686 -3.605 1.00 90.12 74 TYR A O 1
ATOM 611 N N . GLN A 1 75 ? -4.331 -1.291 -4.511 1.00 90.69 75 GLN A N 1
ATOM 612 C CA . GLN A 1 75 ? -3.424 -2.300 -5.041 1.00 90.69 75 GLN A CA 1
ATOM 613 C C . GLN A 1 75 ? -2.821 -3.195 -3.946 1.00 90.69 75 GLN A C 1
ATOM 615 O O . GLN A 1 75 ? -2.917 -4.420 -4.034 1.00 90.69 75 GLN A O 1
ATOM 620 N N . ILE A 1 76 ? -2.302 -2.603 -2.866 1.00 91.44 76 ILE A N 1
ATOM 621 C CA . ILE A 1 76 ? -1.794 -3.343 -1.699 1.00 91.44 76 ILE A CA 1
ATOM 622 C C . ILE A 1 76 ? -2.922 -4.153 -1.044 1.00 91.44 76 ILE A C 1
ATOM 624 O O . ILE A 1 76 ? -2.747 -5.335 -0.759 1.00 91.44 76 ILE A O 1
ATOM 628 N N . ASN A 1 77 ? -4.103 -3.558 -0.848 1.00 90.38 77 ASN A N 1
ATOM 629 C CA . ASN A 1 77 ? -5.255 -4.254 -0.269 1.00 90.38 77 ASN A CA 1
ATOM 630 C C . ASN A 1 77 ? -5.701 -5.450 -1.114 1.00 90.38 77 ASN A C 1
ATOM 632 O O . ASN A 1 77 ? -6.065 -6.482 -0.557 1.00 90.38 77 ASN A O 1
ATOM 636 N N . LYS A 1 78 ? -5.640 -5.343 -2.445 1.00 89.44 78 LYS A N 1
ATOM 637 C CA . LYS A 1 78 ? -5.939 -6.461 -3.342 1.00 89.44 78 LYS A CA 1
ATOM 638 C C . LYS A 1 78 ? -4.993 -7.639 -3.103 1.00 89.44 78 LYS A C 1
ATOM 640 O O . LYS A 1 78 ? -5.454 -8.771 -3.100 1.00 89.44 78 LYS A O 1
ATOM 645 N N . ILE A 1 79 ? -3.706 -7.378 -2.872 1.00 89.00 79 ILE A N 1
ATOM 646 C CA . ILE A 1 79 ? -2.712 -8.416 -2.551 1.00 89.00 79 ILE A CA 1
ATOM 647 C C . ILE A 1 79 ? -2.906 -8.946 -1.121 1.00 89.00 79 ILE A C 1
ATOM 649 O O . ILE A 1 79 ? -2.667 -10.119 -0.870 1.00 89.00 79 ILE A O 1
ATOM 653 N N . TYR A 1 80 ? -3.345 -8.104 -0.182 1.00 87.44 80 TYR A N 1
ATOM 654 C CA . TYR A 1 80 ? -3.569 -8.496 1.213 1.00 87.44 80 TYR A CA 1
ATOM 655 C C . TYR A 1 80 ? -4.761 -9.445 1.407 1.00 87.44 80 TYR A C 1
ATOM 657 O O . TYR A 1 80 ? -4.701 -10.322 2.266 1.00 87.44 80 TYR A O 1
ATOM 665 N N . VAL A 1 81 ? -5.847 -9.233 0.654 1.00 81.75 81 VAL A N 1
ATOM 666 C CA . VAL A 1 81 ? -7.092 -10.024 0.741 1.00 81.75 81 VAL A CA 1
ATOM 667 C C . VAL A 1 81 ? -6.994 -11.356 -0.025 1.00 81.75 81 VAL A C 1
ATOM 669 O O . VAL A 1 81 ? -7.815 -12.243 0.209 1.00 81.75 81 VAL A O 1
ATOM 672 N N . LEU A 1 82 ? -6.002 -11.500 -0.913 1.00 58.16 82 LEU A N 1
ATOM 673 C CA . LEU A 1 82 ? -5.667 -12.736 -1.637 1.00 58.16 82 LEU A CA 1
ATOM 674 C C . LEU A 1 82 ? -4.770 -13.671 -0.805 1.00 58.16 82 LEU A C 1
ATOM 676 O O . LEU A 1 82 ? -4.993 -14.894 -0.918 1.00 58.16 82 LEU A O 1
#